Protein AF-A0A2V1GVV4-F1 (afdb_monomer_lite)

pLDDT: mean 80.11, std 13.65, range [35.69, 96.44]

InterPro domains:
  IPR041318 pEK499_p136 HEPN domain [PF18736] (19-167)

Secondary structure (DSSP, 8-state):
--HHHHHHHHHHHHHHHHHHHHHHHHTT-TT--HHHHHHHHHHHHHTT-TTHHHH--SSSTHHHHHHHIIIIITTTTHHHHTS-SS-BGGGS-GGGS-TT-SS--BHHHHHHHHHHHHHHT-EEE-TT--EEEEEE-TT-TT-EEEEEE-HHHHHHHHHHHHHHHHH--TT-TT------

Foldseek 3Di:
DDPVVVVVVVVLVVLVVQLVVLCVVCVPPPPDDPVNSVCVSCVVVCVVPVCCCVVDPNDDLCVLLVLLCVLQQVVPDVSLVLADQPDKQLVADVLQLRNPWVPIDRPSVVSVQQNQQSVVVVWDADPQRKIWGWGADPVDRVDIDITIGHPVSSVSNSVLSVVCSVPVDRNCVVPDDPDD

Organism: NCBI:txid2080658

Structure (mmCIF, N/CA/C/O backbone):
data_AF-A0A2V1GVV4-F1
#
_entry.id   AF-A0A2V1GVV4-F1
#
loop_
_atom_site.group_PDB
_atom_site.id
_atom_site.type_symbol
_atom_site.label_atom_id
_atom_site.label_alt_id
_atom_site.label_comp_id
_atom_site.label_asym_id
_atom_site.label_entity_id
_atom_site.label_seq_id
_atom_site.pdbx_PDB_ins_code
_atom_site.Cartn_x
_atom_site.Cartn_y
_atom_site.Cartn_z
_atom_site.occupancy
_atom_site.B_iso_or_equiv
_atom_site.auth_seq_id
_atom_site.auth_comp_id
_atom_site.auth_asym_id
_atom_site.auth_atom_id
_atom_site.pdbx_PDB_model_num
ATOM 1 N N . MET A 1 1 ? 0.970 23.325 -14.121 1.00 47.94 1 MET A N 1
ATOM 2 C CA . MET A 1 1 ? 1.865 22.160 -14.288 1.00 47.94 1 MET A CA 1
ATOM 3 C C . MET A 1 1 ? 2.500 22.289 -15.663 1.00 47.94 1 MET A C 1
ATOM 5 O O . MET A 1 1 ? 1.749 22.527 -16.601 1.00 47.94 1 MET A O 1
ATOM 9 N N . ASN A 1 2 ? 3.833 22.287 -15.775 1.00 53.47 2 ASN A N 1
ATOM 10 C CA . ASN A 1 2 ? 4.489 22.485 -17.074 1.00 53.47 2 ASN A CA 1
ATOM 11 C C . ASN A 1 2 ? 4.293 21.241 -17.974 1.00 53.47 2 ASN A C 1
ATOM 13 O O . ASN A 1 2 ? 3.917 20.166 -17.501 1.00 53.47 2 ASN A O 1
ATOM 17 N N . GLU A 1 3 ? 4.503 21.403 -19.278 1.00 44.91 3 GLU A N 1
ATOM 18 C CA . GLU A 1 3 ? 4.307 20.341 -20.277 1.00 44.91 3 GLU A CA 1
ATOM 19 C C . GLU A 1 3 ? 5.242 19.137 -20.055 1.00 44.91 3 GLU A C 1
ATOM 21 O O . GLU A 1 3 ? 4.880 17.991 -20.315 1.00 44.91 3 GLU A O 1
ATOM 26 N N . GLU A 1 4 ? 6.429 19.394 -19.516 1.00 46.97 4 GLU A N 1
ATOM 27 C CA . GLU A 1 4 ? 7.447 18.398 -19.188 1.00 46.97 4 GLU A CA 1
ATOM 28 C C . GLU A 1 4 ? 6.984 17.457 -18.064 1.00 46.97 4 GLU A C 1
ATOM 30 O O . GLU A 1 4 ? 7.018 16.239 -18.221 1.00 46.97 4 GLU A O 1
ATOM 35 N N . ASN A 1 5 ? 6.393 18.000 -16.996 1.00 40.53 5 ASN A N 1
ATOM 36 C CA . ASN A 1 5 ? 5.814 17.229 -15.895 1.00 40.53 5 ASN A CA 1
ATOM 37 C C . ASN A 1 5 ? 4.660 16.341 -16.374 1.00 40.53 5 ASN A C 1
ATOM 39 O O . ASN A 1 5 ? 4.525 15.204 -15.927 1.00 40.53 5 ASN A O 1
ATOM 43 N N . VAL A 1 6 ? 3.836 16.832 -17.308 1.00 40.00 6 VAL A N 1
ATOM 44 C CA . VAL A 1 6 ? 2.750 16.038 -17.908 1.00 40.00 6 VAL A CA 1
ATOM 45 C C . VAL A 1 6 ? 3.314 14.861 -18.707 1.00 40.00 6 VAL A C 1
ATOM 47 O O . VAL A 1 6 ? 2.826 13.738 -18.567 1.00 40.00 6 VAL A O 1
ATOM 50 N N . LYS A 1 7 ? 4.357 15.088 -19.514 1.00 48.38 7 LYS A N 1
ATOM 51 C CA . LYS A 1 7 ? 5.023 14.032 -20.295 1.00 48.38 7 LYS A CA 1
ATOM 52 C C . LYS A 1 7 ? 5.659 12.976 -19.389 1.00 48.38 7 LYS A C 1
ATOM 54 O O . LYS A 1 7 ? 5.462 11.787 -19.641 1.00 48.38 7 LYS A O 1
ATOM 59 N N . SER A 1 8 ? 6.317 13.389 -18.308 1.00 51.00 8 SER A N 1
ATOM 60 C CA . SER A 1 8 ? 6.923 12.477 -17.331 1.00 51.00 8 SER A CA 1
ATOM 61 C C . SER A 1 8 ? 5.883 11.630 -16.592 1.00 51.00 8 SER A C 1
ATOM 63 O O . SER A 1 8 ? 6.064 10.421 -16.457 1.00 51.00 8 SER A O 1
ATOM 65 N N . ILE A 1 9 ? 4.748 12.213 -16.187 1.00 50.38 9 ILE A N 1
ATOM 66 C CA . ILE A 1 9 ? 3.646 11.469 -15.547 1.00 50.38 9 ILE A CA 1
ATOM 67 C C . ILE A 1 9 ? 3.046 10.430 -16.510 1.00 50.38 9 ILE A C 1
ATOM 69 O O . ILE A 1 9 ? 2.812 9.283 -16.124 1.00 50.38 9 ILE A O 1
ATOM 73 N N . ILE A 1 10 ? 2.823 10.798 -17.778 1.00 57.44 10 ILE A N 1
ATOM 74 C CA . ILE A 1 10 ? 2.299 9.871 -18.796 1.00 57.44 10 ILE A CA 1
ATOM 75 C C . ILE A 1 10 ? 3.301 8.745 -19.082 1.00 57.44 10 ILE A C 1
ATOM 77 O O . ILE A 1 10 ? 2.892 7.592 -19.244 1.00 57.44 10 ILE A O 1
ATOM 81 N N . ALA A 1 11 ? 4.598 9.057 -19.136 1.00 58.25 11 ALA A N 1
ATOM 82 C CA . ALA A 1 11 ? 5.648 8.058 -19.287 1.00 58.25 11 ALA A CA 1
ATOM 83 C C . ALA A 1 11 ? 5.628 7.070 -18.112 1.00 58.25 11 ALA A C 1
ATOM 85 O O . ALA A 1 11 ? 5.502 5.870 -18.346 1.00 58.25 11 ALA A O 1
ATOM 86 N N . LEU A 1 12 ? 5.616 7.561 -16.868 1.00 57.44 12 LEU A N 1
ATOM 87 C CA . LEU A 1 12 ? 5.557 6.731 -15.660 1.00 57.44 12 LEU A CA 1
ATOM 88 C C . LEU A 1 12 ? 4.348 5.781 -15.669 1.00 57.44 12 LEU A C 1
ATOM 90 O O . LEU A 1 12 ? 4.491 4.584 -15.427 1.00 57.44 12 LEU A O 1
ATOM 94 N N . GLN A 1 13 ? 3.160 6.284 -16.022 1.00 58.75 13 GLN A N 1
ATOM 95 C CA . GLN A 1 13 ? 1.949 5.462 -16.078 1.00 58.75 13 GLN A CA 1
ATOM 96 C C . GLN A 1 13 ? 2.037 4.355 -17.141 1.00 58.75 13 GLN A C 1
ATOM 98 O O . GLN A 1 13 ? 1.586 3.231 -16.906 1.00 58.75 13 GLN A O 1
ATOM 103 N N . ARG A 1 14 ? 2.615 4.648 -18.315 1.00 62.72 14 ARG A N 1
ATOM 104 C CA . ARG A 1 14 ? 2.820 3.648 -19.377 1.00 62.72 14 ARG A CA 1
ATOM 105 C C . ARG A 1 14 ? 3.787 2.557 -18.936 1.00 62.72 14 ARG A C 1
ATOM 107 O O . ARG A 1 14 ? 3.487 1.384 -19.138 1.00 62.72 14 ARG A O 1
ATOM 114 N N . ILE A 1 15 ? 4.889 2.945 -18.300 1.00 63.94 15 ILE A N 1
ATOM 115 C CA . ILE A 1 15 ? 5.888 2.011 -17.778 1.00 63.94 15 ILE A CA 1
ATOM 116 C C . ILE A 1 15 ? 5.258 1.116 -16.702 1.00 63.94 15 ILE A C 1
ATOM 118 O O . ILE A 1 15 ? 5.432 -0.098 -16.747 1.00 6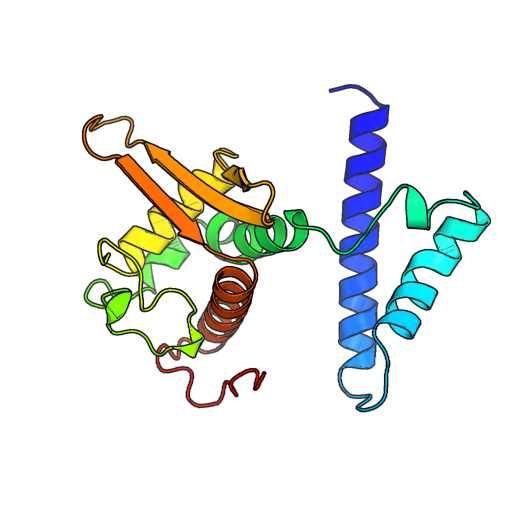3.94 15 ILE A O 1
ATOM 122 N N . ASN A 1 16 ? 4.459 1.680 -15.788 1.00 63.84 16 ASN A N 1
ATOM 123 C CA . ASN A 1 16 ? 3.740 0.911 -14.766 1.00 63.84 16 ASN A CA 1
ATOM 124 C C . ASN A 1 16 ? 2.814 -0.144 -15.384 1.00 63.84 16 ASN A C 1
ATOM 126 O O . ASN A 1 16 ? 2.879 -1.314 -15.011 1.00 63.84 16 ASN A O 1
ATOM 130 N N . ASN A 1 17 ? 1.995 0.239 -16.367 1.00 67.88 17 ASN A N 1
ATOM 131 C CA . ASN A 1 17 ? 1.097 -0.698 -17.049 1.00 67.88 17 ASN A CA 1
ATOM 132 C C . ASN A 1 17 ? 1.873 -1.795 -17.800 1.00 67.88 17 ASN A C 1
ATOM 134 O O . ASN A 1 17 ? 1.491 -2.965 -17.758 1.00 67.88 17 ASN A O 1
ATOM 138 N N . GLN A 1 18 ? 2.968 -1.428 -18.470 1.00 69.06 18 GLN A N 1
ATOM 139 C CA . GLN A 1 18 ? 3.802 -2.370 -19.211 1.00 69.06 18 GLN A CA 1
ATOM 140 C C . GLN A 1 18 ? 4.526 -3.340 -18.275 1.00 69.06 18 GLN A C 1
ATOM 142 O O . GLN A 1 18 ? 4.559 -4.535 -18.567 1.00 69.06 18 GLN A O 1
ATOM 147 N N . LEU A 1 19 ? 5.044 -2.874 -17.133 1.00 70.06 19 LEU A N 1
ATOM 148 C CA . LEU A 1 19 ? 5.649 -3.776 -16.161 1.00 70.06 19 LEU A CA 1
ATOM 149 C C . LEU A 1 19 ? 4.616 -4.740 -15.591 1.00 70.06 19 LEU A C 1
ATOM 151 O O . LEU A 1 19 ? 4.901 -5.929 -15.513 1.00 70.06 19 LEU A O 1
ATOM 155 N N . LEU A 1 20 ? 3.436 -4.254 -15.198 1.00 69.94 20 LEU A N 1
ATOM 156 C CA . LEU A 1 20 ? 2.382 -5.128 -14.679 1.00 69.94 20 LEU A CA 1
ATOM 157 C C . LEU A 1 20 ? 2.050 -6.240 -15.683 1.00 69.94 20 LEU A C 1
ATOM 159 O O . LEU A 1 20 ? 1.953 -7.400 -15.291 1.00 69.94 20 LEU A O 1
ATOM 163 N N . GLY A 1 21 ? 1.978 -5.910 -16.978 1.00 68.56 21 GLY A N 1
ATOM 164 C CA . GLY A 1 21 ? 1.825 -6.902 -18.044 1.00 68.56 21 GLY A CA 1
ATOM 165 C C . GLY A 1 21 ? 2.999 -7.884 -18.140 1.00 68.56 21 GLY A C 1
ATOM 166 O O . GLY A 1 21 ? 2.782 -9.089 -18.258 1.00 68.56 21 GLY A O 1
ATOM 167 N N . LEU A 1 22 ? 4.242 -7.401 -18.049 1.00 72.38 22 LEU A N 1
ATOM 168 C CA . LEU A 1 22 ? 5.437 -8.253 -18.084 1.00 72.38 22 LEU A CA 1
ATOM 169 C C . LEU A 1 22 ? 5.505 -9.194 -16.873 1.00 72.38 22 LEU A C 1
ATOM 171 O O . LEU A 1 22 ? 5.748 -10.387 -17.047 1.00 72.38 22 LEU A O 1
ATOM 175 N N . VAL A 1 23 ? 5.236 -8.691 -15.668 1.00 73.50 23 VAL A N 1
ATOM 176 C CA . VAL A 1 23 ? 5.195 -9.478 -14.427 1.00 73.50 23 VAL A CA 1
ATOM 177 C C . VAL A 1 23 ? 4.091 -10.530 -14.496 1.00 73.50 23 VAL A C 1
ATOM 179 O O . VAL A 1 23 ? 4.356 -11.697 -14.215 1.00 73.50 23 VAL A O 1
ATOM 182 N N . ASP A 1 24 ? 2.884 -10.163 -14.937 1.00 70.81 24 ASP A N 1
ATOM 183 C CA . ASP A 1 24 ? 1.787 -11.122 -15.100 1.00 70.81 24 ASP A CA 1
ATOM 184 C C . ASP A 1 24 ? 2.123 -12.208 -16.136 1.00 70.81 24 ASP A C 1
ATOM 186 O O . ASP A 1 24 ? 1.904 -13.393 -15.887 1.00 70.81 24 ASP A O 1
ATOM 190 N N . SER A 1 25 ? 2.751 -11.835 -17.257 1.00 74.88 25 SER A N 1
ATOM 191 C CA . SER A 1 25 ? 3.198 -12.791 -18.282 1.00 74.88 25 SER A CA 1
ATOM 192 C C . SER A 1 25 ? 4.309 -13.731 -17.792 1.00 74.88 25 SER A C 1
ATOM 194 O O . SER A 1 25 ? 4.485 -14.835 -18.315 1.00 74.88 25 SER A O 1
ATOM 196 N N . ALA A 1 26 ? 5.060 -13.304 -16.775 1.00 74.31 26 ALA A N 1
ATOM 197 C CA . ALA A 1 26 ? 6.182 -14.034 -16.210 1.00 74.31 26 ALA A CA 1
ATOM 198 C C . ALA A 1 26 ? 5.833 -14.807 -14.928 1.00 74.31 26 ALA A C 1
ATOM 200 O O . ALA A 1 26 ? 6.671 -15.569 -14.456 1.00 74.31 26 ALA A O 1
ATOM 201 N N . LYS A 1 27 ? 4.613 -14.681 -14.386 1.00 71.12 27 LYS A N 1
ATOM 202 C CA . LYS A 1 27 ? 4.227 -15.231 -13.069 1.00 71.12 27 LYS A CA 1
ATOM 203 C C . LYS A 1 27 ? 4.394 -16.747 -12.909 1.00 71.12 27 LYS A C 1
ATOM 205 O O . LYS A 1 27 ? 4.499 -17.229 -11.788 1.00 71.12 27 LYS A O 1
ATOM 210 N N . CYS A 1 28 ? 4.422 -17.495 -14.013 1.00 72.50 28 CYS A N 1
ATOM 211 C CA . CYS A 1 28 ? 4.633 -18.947 -14.016 1.00 72.50 28 CYS A CA 1
ATOM 212 C C . CYS A 1 28 ? 6.096 -19.357 -14.280 1.00 72.50 28 CYS A C 1
ATOM 214 O O . CYS A 1 28 ? 6.391 -20.549 -14.352 1.00 72.50 28 CYS A O 1
ATOM 216 N N . LYS A 1 29 ? 7.011 -18.398 -14.479 1.00 78.31 29 LYS A N 1
ATOM 217 C CA . LYS A 1 29 ? 8.439 -18.650 -14.714 1.00 78.31 29 LYS A CA 1
ATOM 218 C C . LYS A 1 29 ? 9.190 -18.543 -13.390 1.00 78.31 29 LYS A C 1
ATOM 220 O O . LYS A 1 29 ? 9.537 -17.450 -12.963 1.00 78.31 29 LYS A O 1
ATOM 225 N N . ASN A 1 30 ? 9.462 -19.683 -12.764 1.00 69.69 30 ASN A N 1
ATOM 226 C CA . ASN A 1 30 ? 10.069 -19.725 -11.428 1.00 69.69 30 ASN A CA 1
ATOM 227 C C . ASN A 1 30 ? 11.511 -19.178 -11.369 1.00 69.69 30 ASN A C 1
ATOM 229 O O . ASN A 1 30 ? 11.942 -18.759 -10.300 1.00 69.69 30 ASN A O 1
ATOM 233 N N . ASP A 1 31 ? 12.226 -19.140 -12.499 1.00 81.31 31 ASP A N 1
ATOM 234 C CA . ASP A 1 31 ? 13.650 -18.766 -12.555 1.00 81.31 31 ASP A CA 1
ATOM 235 C C . ASP A 1 31 ? 13.908 -17.356 -13.113 1.00 81.31 31 ASP A C 1
ATOM 237 O O . ASP A 1 31 ? 15.065 -16.958 -13.274 1.00 81.31 31 ASP A O 1
ATOM 241 N N . ILE A 1 32 ? 12.856 -16.592 -13.437 1.00 77.88 32 ILE A N 1
ATOM 242 C CA . ILE A 1 32 ? 13.030 -15.258 -14.018 1.00 77.88 32 ILE A CA 1
ATOM 243 C C . ILE A 1 32 ? 13.603 -14.288 -12.981 1.00 77.88 32 ILE A C 1
ATOM 245 O O . ILE A 1 32 ? 13.087 -14.135 -11.872 1.00 77.88 32 ILE A O 1
ATOM 249 N N . LYS A 1 33 ? 14.676 -13.589 -13.346 1.00 76.19 33 LYS A N 1
ATOM 250 C CA . LYS A 1 33 ? 15.274 -12.553 -12.502 1.00 76.19 33 LYS A CA 1
ATOM 251 C C . LYS A 1 33 ? 14.575 -11.223 -12.751 1.00 76.19 33 LYS A C 1
ATOM 253 O O . LYS A 1 33 ? 14.284 -10.867 -13.889 1.00 76.19 33 LYS A O 1
ATOM 258 N N . LEU A 1 34 ? 14.413 -10.415 -11.700 1.00 66.62 34 LEU A N 1
ATOM 259 C CA . LEU A 1 34 ? 13.875 -9.051 -11.818 1.00 66.62 34 LEU A CA 1
ATOM 260 C C . LEU A 1 34 ? 14.628 -8.226 -12.874 1.00 66.62 34 LEU A C 1
ATOM 262 O O . LEU A 1 34 ? 14.008 -7.495 -13.637 1.00 66.62 34 LEU A O 1
ATOM 266 N N . ARG A 1 35 ? 15.953 -8.399 -12.974 1.00 75.94 35 ARG A N 1
ATOM 267 C CA . ARG A 1 35 ? 16.769 -7.759 -14.013 1.00 75.94 35 ARG A CA 1
ATOM 268 C C . ARG A 1 35 ? 16.272 -8.070 -15.425 1.00 75.94 35 ARG A C 1
ATOM 270 O O . ARG A 1 35 ? 16.221 -7.158 -16.230 1.00 75.94 35 ARG A O 1
ATOM 277 N N . GLU A 1 36 ? 15.866 -9.303 -15.713 1.00 77.50 36 GLU A N 1
ATOM 278 C CA . GLU A 1 36 ? 15.393 -9.697 -17.048 1.00 77.50 36 GLU A CA 1
ATOM 279 C C . GLU A 1 36 ? 14.037 -9.065 -17.381 1.00 77.50 36 GLU A C 1
ATOM 281 O O . GLU A 1 36 ? 13.771 -8.725 -18.532 1.00 77.50 36 GLU A O 1
ATOM 286 N N . ILE A 1 37 ? 13.186 -8.877 -16.369 1.00 77.69 37 ILE A N 1
ATOM 287 C CA . ILE A 1 37 ? 11.915 -8.159 -16.512 1.00 77.69 37 ILE A CA 1
ATOM 288 C C . ILE A 1 37 ? 12.180 -6.665 -16.742 1.00 77.69 37 ILE A C 1
ATOM 290 O O . ILE A 1 37 ? 11.586 -6.060 -17.631 1.00 77.69 37 ILE A O 1
ATOM 294 N N . LEU A 1 38 ? 13.101 -6.074 -15.977 1.00 78.44 38 LEU A N 1
ATOM 295 C CA . LEU A 1 38 ? 13.501 -4.676 -16.134 1.00 78.44 38 LEU A CA 1
ATOM 296 C C . LEU A 1 38 ? 14.201 -4.432 -17.479 1.00 78.44 38 LEU A C 1
ATOM 298 O O . LEU A 1 38 ? 13.923 -3.432 -18.128 1.00 78.44 38 LEU A O 1
ATOM 302 N N . ASP A 1 39 ? 15.044 -5.355 -17.945 1.00 84.00 39 ASP A N 1
ATOM 303 C CA . ASP A 1 39 ? 15.668 -5.297 -19.270 1.00 84.00 39 ASP A CA 1
ATOM 304 C C . ASP A 1 39 ? 14.594 -5.251 -20.369 1.00 84.00 39 ASP A C 1
ATOM 306 O O . ASP A 1 39 ? 14.667 -4.415 -21.267 1.00 84.00 39 ASP A O 1
ATOM 310 N N . GLN A 1 40 ? 13.554 -6.087 -20.269 1.00 82.88 40 GLN A N 1
ATOM 311 C CA . GLN A 1 40 ? 12.422 -6.074 -21.205 1.00 82.88 40 GLN A CA 1
ATOM 312 C C . GLN A 1 40 ? 11.589 -4.791 -21.120 1.00 82.88 40 GLN A C 1
ATOM 314 O O . GLN A 1 40 ? 11.118 -4.296 -22.146 1.00 82.88 40 GLN A O 1
ATOM 319 N N . LEU A 1 41 ? 11.406 -4.253 -19.913 1.00 81.44 41 LEU A N 1
ATOM 320 C CA . LEU A 1 41 ? 10.685 -3.006 -19.688 1.00 81.44 41 LEU A CA 1
ATOM 321 C C . LEU A 1 41 ? 11.418 -1.816 -20.309 1.00 81.44 41 LEU A C 1
ATOM 323 O O . LEU A 1 41 ? 10.790 -1.014 -20.990 1.00 81.44 41 LEU A O 1
ATOM 327 N N . TYR A 1 42 ? 12.727 -1.701 -20.077 1.00 82.25 42 TYR A N 1
ATOM 328 C CA . TYR A 1 42 ? 13.517 -0.533 -20.459 1.00 82.25 42 TYR A CA 1
ATOM 329 C C . TYR A 1 42 ? 14.013 -0.567 -21.906 1.00 82.25 42 TYR A C 1
ATOM 331 O O . TYR A 1 42 ? 14.158 0.496 -22.509 1.00 82.25 42 TYR A O 1
ATOM 339 N N . ALA A 1 43 ? 14.209 -1.751 -22.500 1.00 86.19 43 ALA A N 1
ATOM 340 C CA . ALA A 1 43 ? 14.751 -1.884 -23.855 1.00 86.19 43 ALA A CA 1
ATOM 341 C C . ALA A 1 43 ? 14.029 -1.047 -24.937 1.00 86.19 43 ALA A C 1
ATOM 343 O O . ALA A 1 43 ? 14.706 -0.532 -25.827 1.00 86.19 43 ALA A O 1
ATOM 344 N N . PRO A 1 44 ? 12.690 -0.874 -24.930 1.00 82.56 44 PRO A N 1
ATOM 345 C CA . PRO A 1 44 ? 12.016 0.008 -25.882 1.00 82.56 44 PRO A CA 1
ATOM 346 C C . PRO A 1 44 ? 12.328 1.496 -25.675 1.00 82.56 44 PRO A C 1
ATOM 348 O O . PRO A 1 44 ? 12.404 2.232 -26.656 1.00 82.56 44 PRO A O 1
ATOM 351 N N . TYR A 1 45 ? 12.514 1.935 -24.428 1.00 80.50 45 TYR A N 1
ATOM 352 C CA . TYR A 1 45 ? 12.769 3.335 -24.077 1.00 80.50 45 TYR A CA 1
ATOM 353 C C . TYR A 1 45 ? 14.230 3.724 -24.312 1.00 80.50 45 TYR A C 1
ATOM 355 O O . TYR A 1 45 ? 14.508 4.810 -24.814 1.00 80.50 45 TYR A O 1
ATOM 363 N N . GLU A 1 46 ? 15.160 2.802 -24.069 1.00 85.62 46 GLU A N 1
ATOM 364 C CA . GLU A 1 46 ? 16.593 3.021 -24.303 1.00 85.62 46 GLU A CA 1
ATOM 365 C C . GLU A 1 46 ? 16.972 3.176 -25.775 1.00 85.62 46 GLU A C 1
ATOM 367 O O . GLU A 1 46 ? 18.008 3.750 -26.100 1.00 85.62 46 GLU A O 1
ATOM 372 N N . LYS A 1 47 ? 16.112 2.705 -26.685 1.00 85.50 47 LYS A N 1
ATOM 373 C CA . LYS A 1 47 ? 16.249 2.980 -28.123 1.00 85.50 47 LYS A CA 1
ATOM 374 C C . LYS A 1 47 ? 16.045 4.457 -28.462 1.00 85.50 47 LYS A C 1
ATOM 376 O O . LYS A 1 47 ? 16.452 4.880 -29.539 1.00 85.50 47 LYS A O 1
ATOM 381 N N . VAL A 1 48 ? 15.376 5.205 -27.587 1.00 83.56 48 VAL A N 1
ATOM 382 C CA . VAL A 1 48 ? 15.046 6.623 -27.770 1.00 83.56 48 VAL A CA 1
ATOM 383 C C . VAL A 1 48 ? 15.924 7.505 -26.878 1.00 83.56 48 VAL A C 1
ATOM 385 O O . VAL A 1 48 ? 16.363 8.560 -27.321 1.00 83.56 48 VAL A O 1
ATOM 388 N N . GLU A 1 49 ? 16.225 7.061 -25.655 1.00 80.56 49 GLU A N 1
ATOM 389 C CA . GLU A 1 49 ? 17.070 7.769 -24.688 1.00 80.56 49 GLU A CA 1
ATOM 390 C C . GLU A 1 49 ? 18.089 6.802 -24.068 1.00 80.56 49 GLU A C 1
ATOM 392 O O . GLU A 1 49 ? 17.737 5.955 -23.254 1.00 80.56 49 GLU A O 1
ATOM 397 N N . SER A 1 50 ? 19.371 6.917 -24.421 1.00 81.19 50 SER A N 1
ATOM 398 C CA . SER A 1 50 ? 20.388 5.925 -24.030 1.00 81.19 50 SER A CA 1
ATOM 399 C C . SER A 1 50 ? 20.651 5.826 -22.522 1.00 81.19 50 SER A C 1
ATOM 401 O O . SER A 1 50 ? 21.178 4.814 -22.076 1.00 81.19 50 SER A O 1
ATOM 403 N N . ASP A 1 51 ? 20.303 6.857 -21.746 1.00 78.19 51 ASP A N 1
ATOM 404 C CA . ASP A 1 51 ? 20.507 6.912 -20.290 1.00 78.19 51 ASP A CA 1
ATOM 405 C C . ASP A 1 51 ? 19.202 6.735 -19.488 1.00 78.19 51 ASP A C 1
ATOM 407 O O . ASP A 1 51 ? 19.116 7.042 -18.297 1.00 78.19 51 ASP A O 1
ATOM 411 N N . TYR A 1 52 ? 18.156 6.218 -20.146 1.00 77.38 52 TYR A N 1
ATOM 412 C CA . TYR A 1 52 ? 16.798 6.184 -19.608 1.00 77.38 52 TYR A CA 1
ATOM 413 C C . TYR A 1 52 ? 16.705 5.564 -18.210 1.00 77.38 52 TYR A C 1
ATOM 415 O O . TYR A 1 52 ? 16.005 6.090 -17.349 1.00 77.38 52 TYR A O 1
ATOM 423 N N . ARG A 1 53 ? 17.427 4.464 -17.954 1.00 75.06 53 ARG A N 1
ATOM 424 C CA . ARG A 1 53 ? 17.366 3.732 -16.674 1.00 75.06 53 ARG A CA 1
ATOM 425 C C . ARG A 1 53 ? 17.937 4.507 -15.494 1.00 75.06 53 ARG A C 1
ATOM 427 O O . ARG A 1 53 ? 17.483 4.301 -14.371 1.00 75.06 53 ARG A O 1
ATOM 434 N N . ASN A 1 54 ? 18.917 5.372 -15.740 1.00 70.69 54 ASN A N 1
ATOM 435 C CA . ASN A 1 54 ? 19.520 6.196 -14.698 1.00 70.69 54 ASN A CA 1
ATOM 436 C C . ASN A 1 54 ? 18.623 7.397 -14.372 1.00 70.69 54 ASN A C 1
ATOM 438 O O . ASN A 1 54 ? 18.500 7.776 -13.210 1.00 70.69 54 ASN A O 1
ATOM 442 N N . ASN A 1 55 ? 17.915 7.919 -15.377 1.00 64.75 55 ASN A N 1
ATOM 443 C CA . ASN A 1 55 ? 16.998 9.051 -15.227 1.00 64.75 55 ASN A CA 1
ATOM 444 C C . ASN A 1 55 ? 15.596 8.642 -14.742 1.00 64.75 55 ASN A C 1
ATOM 446 O O . ASN A 1 55 ? 14.886 9.442 -14.135 1.00 64.75 55 ASN A O 1
ATOM 450 N N . HIS A 1 56 ? 15.195 7.390 -14.978 1.00 60.06 56 HIS A N 1
ATOM 451 C CA . HIS A 1 56 ? 13.846 6.889 -14.721 1.00 60.06 56 HIS A CA 1
ATOM 452 C C . HIS A 1 56 ? 13.898 5.567 -13.946 1.00 60.06 56 HIS A C 1
ATOM 454 O O . HIS A 1 56 ? 13.591 4.493 -14.466 1.00 60.06 56 HIS A O 1
ATOM 460 N N . SER A 1 57 ? 14.283 5.647 -12.668 1.00 58.16 57 SER A N 1
ATOM 461 C CA . SER A 1 57 ? 14.255 4.498 -11.757 1.00 58.16 57 SER A CA 1
ATOM 462 C C . SER A 1 57 ? 12.817 4.043 -11.490 1.00 58.16 57 SER A C 1
ATOM 464 O O . SER A 1 57 ? 12.079 4.676 -10.731 1.00 58.16 57 SER A O 1
ATOM 466 N N . PHE A 1 58 ? 12.441 2.920 -12.108 1.00 55.47 58 PHE A N 1
ATOM 467 C CA . PHE A 1 58 ? 11.124 2.292 -12.001 1.00 55.47 58 PHE A CA 1
ATOM 468 C C . PHE A 1 58 ? 10.754 1.902 -10.566 1.00 55.47 58 PHE A C 1
ATOM 470 O O . PHE A 1 58 ? 9.643 2.156 -10.107 1.00 55.47 58 PHE A O 1
ATOM 477 N N . TYR A 1 59 ? 11.685 1.262 -9.853 1.00 59.56 59 TYR A N 1
ATOM 478 C CA . TYR A 1 59 ? 11.440 0.792 -8.496 1.00 59.56 59 TYR A CA 1
ATOM 479 C C . TYR A 1 59 ? 11.879 1.868 -7.512 1.00 59.56 59 TYR A C 1
ATOM 481 O O . TYR A 1 59 ? 13.052 1.981 -7.167 1.00 59.56 59 TYR A O 1
ATOM 489 N N . ASN A 1 60 ? 10.928 2.693 -7.096 1.00 67.31 60 ASN A N 1
ATOM 490 C CA . ASN A 1 60 ? 11.149 3.717 -6.090 1.00 67.31 60 ASN A CA 1
ATOM 491 C C . ASN A 1 60 ? 9.985 3.735 -5.089 1.00 67.31 60 ASN A C 1
ATOM 493 O O . ASN A 1 60 ? 8.954 3.083 -5.275 1.00 67.31 60 ASN A O 1
ATOM 497 N N . GLN A 1 61 ? 10.154 4.496 -4.014 1.00 68.75 61 GLN A N 1
ATOM 498 C CA . GLN A 1 61 ? 9.173 4.646 -2.939 1.00 68.75 61 GLN A CA 1
ATOM 499 C C . GLN A 1 61 ? 7.749 5.005 -3.414 1.00 68.75 61 GLN A C 1
ATOM 501 O O . GLN A 1 61 ? 6.769 4.603 -2.786 1.00 68.75 61 GLN A O 1
ATOM 506 N N . TYR A 1 62 ? 7.595 5.670 -4.564 1.00 75.31 62 TYR A N 1
ATOM 507 C CA . TYR A 1 62 ? 6.286 6.043 -5.106 1.00 75.31 62 TYR A CA 1
ATOM 508 C C . TYR A 1 62 ? 5.466 4.850 -5.626 1.00 75.31 62 TYR A C 1
ATOM 510 O O . TYR A 1 62 ? 4.243 4.962 -5.760 1.00 75.31 62 TYR A O 1
ATOM 518 N N . GLN A 1 63 ? 6.082 3.686 -5.858 1.00 77.19 63 GLN A N 1
ATOM 519 C CA . GLN A 1 63 ? 5.357 2.477 -6.263 1.00 77.19 63 GLN A CA 1
ATOM 520 C C . GLN A 1 63 ? 4.414 1.976 -5.158 1.00 77.19 63 GLN A C 1
ATOM 522 O O . GLN A 1 63 ? 3.280 1.566 -5.433 1.00 77.19 63 GLN A O 1
ATOM 527 N N . PHE A 1 64 ? 4.840 2.060 -3.893 1.00 79.81 64 PHE A N 1
ATOM 528 C CA . PHE A 1 64 ? 3.984 1.701 -2.762 1.00 79.81 64 PHE A CA 1
ATOM 529 C C . PHE A 1 64 ? 2.800 2.660 -2.641 1.00 79.81 64 PHE A C 1
ATOM 531 O O . PHE A 1 64 ? 1.670 2.222 -2.434 1.00 79.81 64 PHE A O 1
ATOM 538 N N . ILE A 1 65 ? 3.032 3.955 -2.869 1.00 83.69 65 ILE A N 1
ATOM 539 C CA . ILE A 1 65 ? 1.972 4.969 -2.850 1.00 83.69 65 ILE A CA 1
ATOM 540 C C . ILE A 1 65 ? 0.959 4.726 -3.971 1.00 83.69 65 ILE A C 1
ATOM 542 O O . ILE A 1 65 ? -0.245 4.765 -3.729 1.00 83.69 65 ILE A O 1
ATOM 546 N N . SER A 1 66 ? 1.430 4.387 -5.171 1.00 81.69 66 SER A N 1
ATOM 547 C CA . SER A 1 66 ? 0.570 4.046 -6.314 1.00 81.69 66 SER A CA 1
ATOM 548 C C . SER A 1 66 ? -0.284 2.799 -6.044 1.00 81.69 66 SER A C 1
ATOM 550 O O . SER A 1 66 ? -1.471 2.753 -6.384 1.00 81.69 66 SER A O 1
ATOM 552 N N . SER A 1 67 ? 0.294 1.802 -5.368 1.00 80.44 67 SER A N 1
ATOM 553 C CA . SER A 1 67 ? -0.425 0.596 -4.942 1.00 80.44 67 SER A CA 1
ATOM 554 C C . SER A 1 67 ? -1.509 0.931 -3.917 1.00 80.44 67 SER A C 1
ATOM 556 O O . SER A 1 67 ? -2.660 0.530 -4.084 1.00 80.44 67 SER A O 1
ATOM 558 N N . LEU A 1 68 ? -1.186 1.734 -2.897 1.00 85.38 68 LEU A N 1
ATOM 559 C CA . LEU A 1 68 ? -2.178 2.216 -1.935 1.00 85.38 68 LEU A CA 1
ATOM 560 C C . LEU A 1 68 ? -3.289 3.000 -2.636 1.00 85.38 68 LEU A C 1
ATOM 562 O O . LEU A 1 68 ? -4.464 2.717 -2.425 1.00 85.38 68 LEU A O 1
ATOM 566 N N . TYR A 1 69 ? -2.953 3.928 -3.529 1.00 84.06 69 TYR A N 1
ATOM 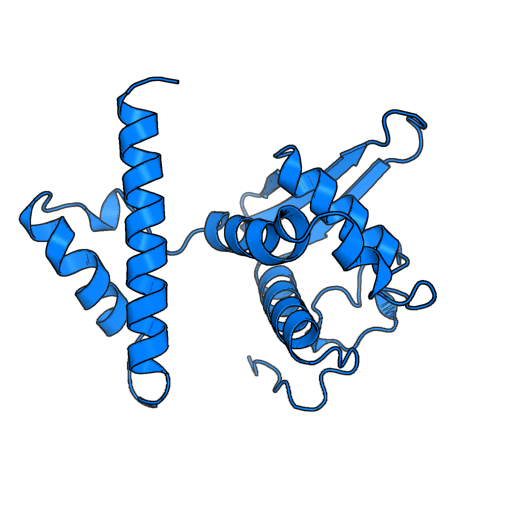567 C CA . TYR A 1 69 ? -3.953 4.686 -4.277 1.00 84.06 69 TYR A CA 1
ATOM 568 C C . TYR A 1 69 ? -4.953 3.758 -4.989 1.00 84.06 69 TYR A C 1
ATOM 570 O O . TYR A 1 69 ? -6.169 3.940 -4.898 1.00 84.06 69 TYR A O 1
ATOM 578 N N . THR A 1 70 ? -4.447 2.694 -5.609 1.00 80.19 70 THR A N 1
ATOM 579 C CA . THR A 1 70 ? -5.267 1.689 -6.292 1.00 80.19 70 THR A CA 1
ATOM 580 C C . THR A 1 70 ? -6.156 0.893 -5.333 1.00 80.19 70 THR A C 1
ATOM 582 O O . THR A 1 70 ? -7.331 0.690 -5.630 1.00 80.19 70 THR A O 1
ATOM 585 N N . TYR A 1 71 ? -5.632 0.459 -4.183 1.00 80.19 71 TYR A N 1
ATOM 586 C CA . TYR A 1 71 ? -6.352 -0.445 -3.278 1.00 80.19 71 TYR A CA 1
ATOM 587 C C . TYR A 1 71 ? -7.238 0.244 -2.236 1.00 80.19 71 TYR A C 1
ATOM 589 O O . TYR A 1 71 ? -8.220 -0.358 -1.815 1.00 80.19 71 TYR A O 1
ATOM 597 N N . ILE A 1 72 ? -6.921 1.472 -1.808 1.00 86.12 72 ILE A N 1
ATOM 598 C CA . ILE A 1 72 ? -7.690 2.179 -0.764 1.00 86.12 72 ILE A CA 1
ATOM 599 C C . ILE A 1 72 ? -8.319 3.493 -1.228 1.00 86.12 72 ILE A C 1
ATOM 601 O O . ILE A 1 72 ? -9.321 3.905 -0.647 1.00 86.12 72 ILE A O 1
ATOM 605 N N . VAL A 1 73 ? -7.786 4.170 -2.255 1.00 85.12 73 VAL A N 1
ATOM 606 C CA . VAL A 1 73 ? -8.339 5.464 -2.711 1.00 85.12 73 VAL A CA 1
ATOM 607 C C . VAL A 1 73 ? -9.395 5.273 -3.797 1.00 85.12 73 VAL A C 1
ATOM 609 O O . VAL A 1 73 ? -10.511 5.783 -3.650 1.00 85.12 73 VAL A O 1
ATOM 612 N N . LEU A 1 74 ? -9.074 4.526 -4.859 1.00 80.81 74 LEU A N 1
ATOM 613 C CA . LEU A 1 74 ? -9.976 4.304 -5.998 1.00 80.81 74 LEU A CA 1
ATOM 614 C C . LEU A 1 74 ? -11.291 3.586 -5.651 1.00 80.81 74 LEU A C 1
ATOM 616 O O . LEU A 1 74 ? -12.318 4.010 -6.183 1.00 80.81 74 LEU A O 1
ATOM 620 N N . PRO A 1 75 ? -11.327 2.568 -4.766 1.00 76.62 75 PRO A N 1
ATOM 621 C CA . PRO A 1 75 ? -12.560 1.842 -4.440 1.00 76.62 75 PRO A CA 1
ATOM 622 C C . PRO A 1 75 ? -13.639 2.662 -3.703 1.00 76.62 75 PRO A C 1
ATOM 624 O O . PRO A 1 75 ? -14.726 2.143 -3.450 1.00 76.62 75 PRO A O 1
ATOM 627 N N . LYS A 1 76 ? -13.372 3.947 -3.405 1.00 71.19 76 LYS A N 1
ATOM 628 C CA . LYS A 1 76 ? -14.282 4.907 -2.745 1.00 71.19 76 LYS A CA 1
ATOM 629 C C . LYS A 1 76 ? -14.846 4.366 -1.419 1.00 71.19 76 LYS A C 1
ATOM 631 O O . LYS A 1 76 ? -14.250 3.498 -0.793 1.00 71.19 76 LYS A O 1
ATOM 636 N N . GLU A 1 77 ? -15.933 4.950 -0.913 1.00 69.81 77 GLU A N 1
ATOM 637 C CA . GLU A 1 77 ? -16.412 4.685 0.453 1.00 69.81 7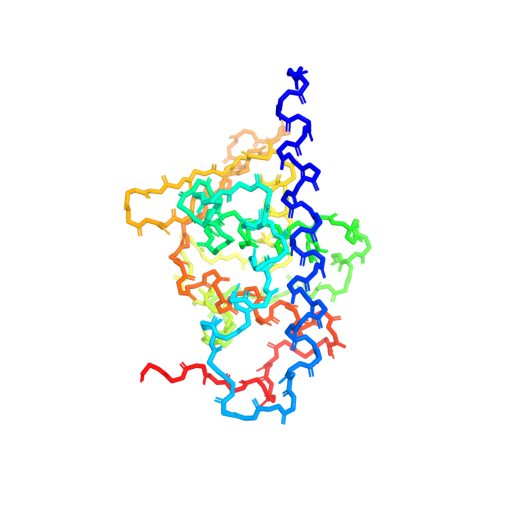7 GLU A CA 1
ATOM 638 C C . GLU A 1 77 ? -16.983 3.276 0.654 1.00 69.81 77 GLU A C 1
ATOM 640 O O . GLU A 1 77 ? -16.752 2.687 1.706 1.00 69.81 77 GLU A O 1
ATOM 645 N N . SER A 1 78 ? -17.605 2.683 -0.370 1.00 73.88 78 SER A N 1
ATOM 646 C CA . SER A 1 78 ? -18.198 1.334 -0.301 1.00 73.88 78 SER A CA 1
ATOM 647 C C . SER A 1 78 ? -17.190 0.231 0.034 1.00 73.88 78 SER A C 1
ATOM 649 O O . SER A 1 78 ? -17.548 -0.830 0.535 1.00 73.88 78 SER A O 1
ATOM 651 N N . PHE A 1 79 ? -15.906 0.470 -0.232 1.00 78.81 79 PHE A N 1
ATOM 652 C CA . PHE A 1 79 ? -14.825 -0.413 0.191 1.00 78.81 79 PHE A CA 1
ATOM 653 C C . PHE A 1 79 ? -14.790 -0.606 1.709 1.00 78.81 79 PHE A C 1
ATOM 655 O O . PHE A 1 79 ? -14.615 -1.730 2.190 1.00 78.81 79 PHE A O 1
ATOM 662 N N . PHE A 1 80 ? -14.996 0.481 2.457 1.00 82.00 80 PHE A N 1
ATOM 663 C CA . PHE A 1 80 ? -14.865 0.486 3.908 1.00 82.00 80 PHE A CA 1
ATOM 664 C C . PHE A 1 80 ? -16.015 -0.228 4.609 1.00 82.00 80 PHE A C 1
ATOM 666 O O . PHE A 1 80 ? -15.828 -0.720 5.719 1.00 82.00 80 PHE A O 1
ATOM 673 N N . ASP A 1 81 ? -17.167 -0.351 3.956 1.00 83.62 81 ASP A N 1
ATOM 674 C CA . ASP A 1 81 ? -18.315 -1.090 4.486 1.00 83.62 81 ASP A CA 1
ATOM 675 C C . ASP A 1 81 ? -18.015 -2.587 4.632 1.00 83.62 81 ASP A C 1
ATOM 677 O O . ASP A 1 81 ? -18.578 -3.250 5.496 1.00 83.62 81 ASP A O 1
ATOM 681 N N . SER A 1 82 ? -17.080 -3.113 3.833 1.00 84.50 82 SER A N 1
ATOM 682 C CA . SER A 1 82 ? -16.654 -4.516 3.904 1.00 84.50 82 SER A CA 1
ATOM 683 C C . SER A 1 82 ? -15.566 -4.796 4.945 1.00 84.50 82 SER A C 1
ATOM 685 O O . SER A 1 82 ? -15.198 -5.954 5.139 1.00 84.50 82 SER A O 1
ATOM 687 N N . ILE A 1 83 ? -15.030 -3.760 5.600 1.00 88.00 83 ILE A N 1
ATOM 688 C CA . ILE A 1 83 ? -13.975 -3.905 6.608 1.00 88.00 83 ILE A CA 1
ATOM 689 C C . ILE A 1 83 ? -14.625 -4.066 7.988 1.00 88.00 83 ILE A C 1
ATOM 691 O O . ILE A 1 83 ? -15.428 -3.208 8.363 1.00 88.00 83 ILE A O 1
ATOM 695 N N . PRO A 1 84 ? -14.253 -5.097 8.768 1.00 88.31 84 PRO A N 1
ATOM 696 C CA . PRO A 1 84 ? -14.723 -5.254 10.141 1.00 88.31 84 PRO A CA 1
ATOM 697 C C . PRO A 1 84 ? -14.367 -4.051 11.030 1.00 88.31 84 PRO A C 1
ATOM 699 O O . PRO A 1 84 ? -13.237 -3.553 11.008 1.00 88.31 84 PRO A O 1
ATOM 702 N N . ASP A 1 85 ? -15.333 -3.594 11.828 1.00 87.44 85 ASP A N 1
ATOM 703 C CA . ASP A 1 85 ? -15.190 -2.420 12.704 1.00 87.44 85 ASP A CA 1
ATOM 704 C C . ASP A 1 85 ? -14.451 -2.733 14.018 1.00 87.44 85 ASP A C 1
ATOM 706 O O . ASP A 1 85 ? -13.956 -1.828 14.692 1.00 87.44 85 ASP A O 1
ATOM 710 N N . ASP A 1 86 ? -14.385 -4.005 14.404 1.00 91.75 86 ASP A N 1
ATOM 711 C CA . ASP A 1 86 ? -13.933 -4.476 15.713 1.00 91.75 86 ASP A CA 1
ATOM 712 C C . ASP A 1 86 ? -12.455 -4.886 15.752 1.00 91.75 86 ASP A C 1
ATOM 714 O O . ASP A 1 86 ? -11.855 -4.888 16.833 1.00 91.75 86 ASP A O 1
ATOM 718 N N . ILE A 1 87 ? -11.847 -5.137 14.593 1.00 94.38 87 ILE A N 1
ATOM 719 C CA . ILE A 1 87 ? -10.463 -5.602 14.471 1.00 94.38 87 ILE A CA 1
ATOM 720 C C . ILE A 1 87 ? -9.474 -4.481 14.800 1.00 94.38 87 ILE A C 1
ATOM 722 O O . ILE A 1 87 ? -9.512 -3.397 14.218 1.00 94.38 87 ILE A O 1
ATOM 726 N N . GLU A 1 88 ? -8.553 -4.764 15.717 1.00 96.44 88 GLU A N 1
ATOM 727 C CA . GLU A 1 88 ? -7.428 -3.894 16.061 1.00 96.44 88 GLU A CA 1
ATOM 728 C C . GLU A 1 88 ? -6.234 -4.180 15.150 1.00 96.44 88 GLU A C 1
ATOM 730 O O . GLU A 1 88 ? -5.940 -5.334 14.839 1.00 96.44 88 GLU A O 1
ATOM 735 N N . THR A 1 89 ? -5.473 -3.152 14.774 1.00 95.31 89 THR A N 1
ATOM 736 C CA . THR A 1 89 ? -4.246 -3.339 13.989 1.00 95.31 89 THR A CA 1
ATOM 737 C C . THR A 1 89 ? -3.288 -4.294 14.693 1.00 95.31 89 THR A C 1
ATOM 739 O O . THR A 1 89 ? -2.743 -5.186 14.052 1.00 95.31 89 THR A O 1
ATOM 742 N N . ASN A 1 90 ? -3.158 -4.201 16.021 1.00 95.62 90 ASN A N 1
ATOM 743 C CA . ASN A 1 90 ? -2.233 -5.037 16.789 1.00 95.62 90 ASN A CA 1
ATOM 744 C C . ASN A 1 90 ? -2.698 -6.490 16.994 1.00 95.62 90 ASN A C 1
ATOM 746 O O . ASN A 1 90 ? -1.887 -7.327 17.387 1.00 95.62 90 ASN A O 1
ATOM 750 N N . SER A 1 91 ? -3.964 -6.819 16.704 1.00 95.00 91 SER A N 1
ATOM 751 C CA . SER A 1 91 ? -4.438 -8.212 16.705 1.00 95.00 91 SER A CA 1
ATOM 752 C C . SER A 1 91 ? -4.192 -8.923 15.373 1.00 95.00 91 SER A C 1
ATOM 754 O O . SER A 1 91 ? -4.363 -10.139 15.287 1.00 95.00 91 SER A O 1
ATOM 756 N N . LEU A 1 92 ? -3.802 -8.186 14.329 1.00 94.06 92 LEU A N 1
ATOM 757 C CA . LEU A 1 92 ? -3.530 -8.751 13.015 1.00 94.06 92 LEU A CA 1
ATOM 758 C C . LEU A 1 92 ? -2.298 -9.657 13.033 1.00 94.06 92 LEU A C 1
ATOM 760 O O . LEU A 1 92 ? -1.352 -9.484 13.806 1.00 94.06 92 LEU A O 1
ATOM 764 N N . LYS A 1 93 ? -2.277 -10.622 12.111 1.00 93.31 93 LYS A N 1
ATOM 765 C CA . LYS A 1 93 ? -1.091 -11.448 11.877 1.00 93.31 93 LYS A CA 1
ATOM 766 C C . LYS A 1 93 ? 0.087 -10.578 11.450 1.00 93.31 93 LYS A C 1
ATOM 768 O O . LYS A 1 93 ? -0.072 -9.595 10.736 1.00 93.31 93 LYS A O 1
ATOM 773 N N . THR A 1 94 ? 1.295 -11.009 11.799 1.00 90.94 94 THR A N 1
ATOM 774 C CA . THR A 1 94 ? 2.547 -10.319 11.437 1.00 90.94 94 THR A CA 1
ATOM 775 C C . THR A 1 94 ? 2.720 -10.056 9.938 1.00 90.94 94 THR A C 1
ATOM 777 O O . THR A 1 94 ? 3.406 -9.114 9.564 1.00 90.94 94 THR A O 1
ATOM 780 N N . GLN A 1 95 ? 2.087 -10.865 9.082 1.00 87.31 95 GLN A N 1
ATOM 781 C CA . GLN A 1 95 ? 2.073 -10.685 7.628 1.00 87.31 95 GLN A CA 1
ATOM 782 C C . GLN A 1 95 ? 1.436 -9.361 7.189 1.00 87.31 95 GLN A C 1
ATOM 784 O O . GLN A 1 95 ? 1.721 -8.901 6.094 1.00 87.31 95 GLN A O 1
ATOM 789 N N . TRP A 1 96 ? 0.611 -8.734 8.029 1.00 92.00 96 TRP A N 1
ATOM 790 C CA . TRP A 1 96 ? 0.033 -7.425 7.738 1.00 92.00 96 TRP A CA 1
ATOM 791 C C . TRP A 1 96 ? 1.039 -6.273 7.830 1.00 92.00 96 TRP A C 1
ATOM 793 O O . TRP A 1 96 ? 0.724 -5.183 7.374 1.00 92.00 96 TRP A O 1
ATOM 803 N N . GLY A 1 97 ? 2.201 -6.448 8.468 1.00 91.62 97 GLY A N 1
ATOM 804 C CA . GLY A 1 97 ? 3.197 -5.376 8.633 1.00 91.62 97 GLY A CA 1
ATOM 805 C C . GLY A 1 97 ? 2.782 -4.220 9.558 1.00 91.62 97 GLY A C 1
ATOM 806 O O . GLY A 1 97 ? 3.612 -3.391 9.894 1.00 91.62 97 GLY A O 1
ATOM 807 N N . ILE A 1 98 ? 1.529 -4.179 10.019 1.00 95.06 98 ILE A N 1
ATOM 808 C CA . ILE A 1 98 ? 0.966 -3.109 10.866 1.00 95.06 98 ILE A CA 1
ATOM 809 C C . ILE A 1 98 ? 0.567 -3.593 12.268 1.00 95.06 98 ILE A C 1
ATOM 811 O O . ILE A 1 98 ? -0.089 -2.886 13.028 1.00 95.06 98 ILE A O 1
ATOM 815 N N . ASN A 1 99 ? 0.957 -4.812 12.641 1.00 93.75 99 ASN A N 1
ATOM 816 C CA . ASN A 1 99 ? 0.545 -5.430 13.903 1.00 93.75 99 ASN A CA 1
ATOM 817 C C . ASN A 1 99 ? 1.319 -4.940 15.138 1.00 93.75 99 ASN A C 1
ATOM 819 O O . ASN A 1 99 ? 1.099 -5.430 16.245 1.00 93.75 99 ASN A O 1
ATOM 823 N N . LYS A 1 100 ? 2.272 -4.028 14.945 1.00 92.94 100 LYS A N 1
ATOM 824 C CA . LYS A 1 100 ? 3.082 -3.427 16.011 1.00 92.94 100 LYS A CA 1
ATOM 825 C C . LYS A 1 100 ? 2.907 -1.910 16.086 1.00 92.94 100 LYS A C 1
ATOM 827 O O . LYS A 1 100 ? 3.724 -1.242 16.714 1.00 92.94 100 LYS A O 1
ATOM 832 N N . LEU A 1 101 ? 1.868 -1.372 15.448 1.00 92.25 101 LEU A N 1
ATOM 833 C CA . LEU A 1 101 ? 1.609 0.061 15.442 1.00 92.25 101 LEU A CA 1
ATOM 834 C C . LEU A 1 101 ? 1.371 0.595 16.855 1.00 92.25 101 LEU A C 1
ATOM 836 O O . LEU A 1 101 ? 0.748 -0.054 17.703 1.00 92.25 101 LEU A O 1
ATOM 840 N N . GLN A 1 102 ? 1.895 1.795 17.093 1.00 89.06 102 GLN A N 1
ATOM 841 C CA . GLN A 1 102 ? 1.721 2.532 18.335 1.00 89.06 102 GLN A CA 1
ATOM 842 C C . GLN A 1 102 ? 1.263 3.960 18.010 1.00 89.06 102 GLN A C 1
ATOM 844 O O . GLN A 1 102 ? 2.025 4.697 17.382 1.00 89.06 102 GLN A O 1
ATOM 849 N N . PRO A 1 103 ? 0.049 4.363 18.428 1.00 90.25 103 PRO A N 1
ATOM 850 C CA . PRO A 1 103 ? -0.959 3.545 19.117 1.00 90.25 103 PRO A CA 1
ATOM 851 C C . PRO A 1 103 ? -1.575 2.453 18.212 1.00 90.25 103 PRO A C 1
ATOM 853 O O . PRO A 1 103 ? -1.422 2.482 16.992 1.00 90.25 103 PRO A O 1
ATOM 856 N N . SER A 1 104 ? -2.279 1.486 18.816 1.00 93.50 104 SER A N 1
ATOM 857 C CA . SER A 1 104 ? -3.169 0.578 18.069 1.00 93.50 104 SER A CA 1
ATOM 858 C C . SER A 1 104 ? -4.376 1.350 17.550 1.00 93.50 104 SER A C 1
ATOM 860 O O . SER A 1 104 ? -4.869 2.262 18.218 1.00 93.50 104 SER A O 1
ATOM 862 N N . TYR A 1 105 ? -4.882 0.950 16.390 1.00 94.12 105 TYR A N 1
ATOM 863 C CA . TYR A 1 105 ? -6.070 1.536 15.789 1.00 94.12 105 TYR A CA 1
ATOM 864 C C . TYR A 1 105 ? -7.082 0.454 15.425 1.00 94.12 105 TYR A C 1
ATOM 866 O O . TYR A 1 105 ? -6.712 -0.657 15.051 1.00 94.12 105 TYR A O 1
ATOM 874 N N . LYS A 1 106 ? -8.368 0.813 15.377 1.00 95.69 106 LYS A N 1
ATOM 875 C CA . LYS A 1 106 ? -9.341 0.016 14.620 1.00 95.69 106 LYS A CA 1
ATOM 876 C C . LYS A 1 106 ? -8.929 -0.033 13.152 1.00 95.69 106 LYS A C 1
ATOM 878 O O . LYS A 1 106 ? -8.650 1.010 12.562 1.00 95.69 106 LYS A O 1
ATOM 883 N N . LEU A 1 107 ? -8.930 -1.217 12.544 1.00 94.81 107 LEU A N 1
ATOM 884 C CA . LEU A 1 107 ? -8.443 -1.430 11.181 1.00 94.81 107 LEU A CA 1
ATOM 885 C C . LEU A 1 107 ? -9.169 -0.539 10.167 1.00 94.81 107 LEU A C 1
ATOM 887 O O . LEU A 1 107 ? -8.527 0.136 9.365 1.00 94.81 107 LEU A O 1
ATOM 891 N N . LYS A 1 108 ? -10.502 -0.464 10.231 1.00 94.56 108 LYS A N 1
ATOM 892 C CA . LYS A 1 108 ? -11.275 0.419 9.346 1.00 94.56 108 LYS A CA 1
ATOM 893 C C . LYS A 1 108 ? -10.920 1.891 9.531 1.00 94.56 108 LYS A C 1
ATOM 895 O O . LYS A 1 108 ? -10.810 2.625 8.550 1.00 94.56 108 LYS A O 1
ATOM 900 N N . TYR A 1 109 ? -10.714 2.323 10.776 1.00 93.19 109 TYR A N 1
ATOM 901 C CA . TYR A 1 109 ? -10.261 3.680 11.067 1.00 93.19 109 TYR A CA 1
ATOM 902 C C . TYR A 1 109 ? -8.878 3.928 10.456 1.00 93.19 109 TYR A C 1
ATOM 904 O O . TYR A 1 109 ? -8.720 4.890 9.708 1.00 93.19 109 TYR A O 1
ATOM 912 N N . PHE A 1 110 ? -7.919 3.033 10.704 1.00 95.19 110 PHE A N 1
ATOM 913 C CA . PHE A 1 110 ? -6.572 3.094 10.142 1.00 95.19 110 PHE A CA 1
ATOM 914 C C . PHE A 1 110 ? -6.601 3.207 8.615 1.00 95.19 110 PHE A C 1
ATOM 916 O O . PHE A 1 110 ? -6.045 4.150 8.060 1.00 95.19 110 PHE A O 1
ATOM 923 N N . LEU A 1 111 ? -7.323 2.311 7.935 1.00 94.25 111 LEU A N 1
ATOM 924 C CA . LEU A 1 111 ? -7.432 2.301 6.475 1.00 94.25 111 LEU A CA 1
ATOM 925 C C . LEU A 1 111 ? -8.061 3.588 5.936 1.00 94.25 111 LEU A C 1
ATOM 927 O O . LEU A 1 111 ? -7.622 4.103 4.908 1.00 94.25 111 LEU A O 1
ATOM 931 N N . ARG A 1 112 ? -9.063 4.141 6.629 1.00 92.94 112 ARG A N 1
ATOM 932 C CA . ARG A 1 112 ? -9.702 5.400 6.230 1.00 92.94 112 ARG A CA 1
ATOM 933 C C . ARG A 1 112 ? -8.748 6.586 6.362 1.00 92.94 112 ARG A C 1
ATOM 935 O O . ARG A 1 112 ? -8.682 7.407 5.454 1.00 92.94 112 ARG A O 1
ATOM 942 N N . ARG A 1 113 ? -8.002 6.679 7.467 1.00 94.00 113 ARG A N 1
ATOM 943 C CA . ARG A 1 113 ? -7.024 7.761 7.674 1.00 94.00 113 ARG A CA 1
ATOM 944 C C . ARG A 1 113 ? -5.835 7.633 6.725 1.00 94.00 113 ARG A C 1
ATOM 946 O O . ARG A 1 113 ? -5.413 8.629 6.148 1.00 94.00 113 ARG A O 1
ATOM 953 N N . LEU A 1 114 ? -5.372 6.408 6.482 1.00 94.62 114 LEU A N 1
ATOM 954 C CA . LEU A 1 114 ? -4.340 6.126 5.490 1.00 94.62 114 LEU A CA 1
ATOM 955 C C . LEU A 1 114 ? -4.797 6.526 4.081 1.00 94.62 114 LEU A C 1
ATOM 957 O O . LEU A 1 114 ? -4.049 7.176 3.357 1.00 94.62 114 LEU A O 1
ATOM 961 N N . ARG A 1 115 ? -6.045 6.209 3.703 1.00 92.69 115 ARG A N 1
ATOM 962 C CA . ARG A 1 115 ? -6.635 6.658 2.431 1.00 92.69 115 ARG A CA 1
ATOM 963 C C . ARG A 1 115 ? -6.596 8.174 2.321 1.00 92.69 115 ARG A C 1
ATOM 965 O O . ARG A 1 115 ? -6.189 8.674 1.278 1.00 92.69 115 ARG A O 1
ATOM 972 N N . ASN A 1 116 ? -7.043 8.883 3.356 1.00 92.62 116 ASN A N 1
ATOM 973 C CA . ASN A 1 116 ? -7.079 10.341 3.348 1.00 92.62 116 ASN A CA 1
ATOM 974 C C . ASN A 1 116 ? -5.677 10.915 3.124 1.00 92.62 116 ASN A C 1
ATOM 976 O O . ASN A 1 116 ? -5.500 11.687 2.182 1.00 92.62 116 ASN A O 1
ATOM 980 N N . ALA A 1 117 ? -4.688 10.454 3.900 1.00 93.38 117 ALA A N 1
ATOM 981 C CA . ALA A 1 117 ? -3.290 10.858 3.755 1.00 93.38 117 ALA A CA 1
ATOM 982 C C . ALA A 1 117 ? -2.789 10.666 2.312 1.00 93.38 117 ALA A C 1
ATOM 984 O O . ALA A 1 117 ? -2.272 11.597 1.699 1.00 93.38 117 ALA A O 1
ATOM 985 N N . VAL A 1 118 ? -3.033 9.490 1.721 1.00 90.75 118 VAL A N 1
ATOM 986 C CA . VAL A 1 118 ? -2.638 9.189 0.333 1.00 90.75 118 VAL A CA 1
ATOM 987 C C . VAL A 1 118 ? -3.380 10.065 -0.678 1.00 90.75 118 VAL A C 1
ATOM 989 O O . VAL A 1 118 ? -2.770 10.590 -1.605 1.00 90.75 118 VAL A O 1
ATOM 992 N N . SER A 1 119 ? -4.691 10.248 -0.517 1.00 87.00 119 SER A N 1
ATOM 993 C CA . SER A 1 119 ? -5.518 11.020 -1.453 1.00 87.00 119 SER A CA 1
ATOM 994 C C . SER A 1 119 ? -5.206 12.518 -1.455 1.00 87.00 119 SER A C 1
ATOM 996 O O . SER A 1 119 ? -5.399 13.176 -2.476 1.00 87.00 119 SER A O 1
ATOM 998 N N . HIS A 1 120 ? -4.715 13.040 -0.330 1.00 87.56 120 HIS A N 1
ATOM 999 C CA . HIS A 1 120 ? -4.326 14.438 -0.170 1.00 87.56 120 HIS A CA 1
ATOM 1000 C C . HIS A 1 120 ? -2.825 14.674 -0.383 1.00 87.56 120 HIS A C 1
ATOM 1002 O O . HIS A 1 120 ? -2.403 15.824 -0.424 1.00 87.56 120 HIS A O 1
ATOM 1008 N N . GLY A 1 121 ? -2.033 13.614 -0.579 1.00 85.50 121 GLY A N 1
ATOM 1009 C CA . GLY A 1 121 ? -0.585 13.723 -0.763 1.00 85.50 121 GLY A CA 1
ATOM 1010 C C . GLY A 1 121 ? 0.176 14.083 0.517 1.00 85.50 121 GLY A C 1
ATOM 1011 O O . GLY A 1 121 ? 1.298 14.567 0.438 1.00 85.50 121 GLY A O 1
ATOM 1012 N N . GLU A 1 122 ? -0.413 13.838 1.687 1.00 92.06 122 GLU A N 1
ATOM 1013 C CA . GLU A 1 122 ? 0.166 14.118 3.007 1.00 92.06 122 GLU A CA 1
ATOM 1014 C C . GLU A 1 122 ? 1.102 12.968 3.431 1.00 92.06 122 GLU A C 1
ATOM 1016 O O . GLU A 1 122 ? 0.846 12.229 4.392 1.00 92.06 122 GLU A O 1
ATOM 1021 N N . ILE A 1 123 ? 2.157 12.767 2.635 1.00 91.19 123 ILE A N 1
ATOM 1022 C CA . ILE A 1 123 ? 3.137 11.688 2.782 1.00 91.19 123 ILE A CA 1
ATOM 1023 C C . ILE A 1 123 ? 4.549 12.272 2.740 1.00 91.19 123 ILE A C 1
ATOM 1025 O O . ILE A 1 123 ? 4.914 12.956 1.785 1.00 91.19 123 ILE A O 1
ATOM 1029 N N . GLU A 1 124 ? 5.360 11.933 3.736 1.00 91.50 124 GLU A N 1
ATOM 1030 C CA . GLU A 1 124 ? 6.777 12.295 3.804 1.00 91.50 124 GLU A CA 1
ATOM 1031 C C . GLU A 1 124 ? 7.660 11.040 3.747 1.00 91.50 124 GLU A C 1
ATOM 1033 O O . GLU A 1 124 ? 7.282 9.975 4.246 1.00 91.50 124 GLU A O 1
ATOM 1038 N N . PHE A 1 125 ? 8.850 11.174 3.155 1.00 88.19 125 PHE A N 1
ATOM 1039 C CA . PHE A 1 125 ? 9.865 10.120 3.095 1.00 88.19 125 PHE A CA 1
ATOM 1040 C C . PHE A 1 125 ? 11.063 10.521 3.950 1.00 88.19 125 PHE A C 1
ATOM 1042 O O . PHE A 1 125 ? 11.569 11.637 3.820 1.00 88.19 125 PHE A O 1
ATOM 1049 N N . THR A 1 126 ? 11.534 9.622 4.810 1.00 87.69 126 THR A N 1
ATOM 1050 C CA . THR A 1 126 ? 12.763 9.853 5.581 1.00 87.69 126 THR A CA 1
ATOM 1051 C C . THR A 1 126 ? 14.005 9.496 4.763 1.00 87.69 126 THR A C 1
ATOM 1053 O O . THR A 1 126 ? 13.932 8.784 3.763 1.00 87.69 126 THR A O 1
ATOM 1056 N N . GLU A 1 127 ? 15.182 9.917 5.233 1.00 79.38 127 GLU A N 1
ATOM 1057 C CA . GLU A 1 127 ? 16.479 9.517 4.656 1.00 79.38 127 GLU A CA 1
ATOM 1058 C C . GLU A 1 127 ? 16.710 7.994 4.702 1.00 79.38 127 GLU A C 1
ATOM 1060 O O . GLU A 1 127 ? 17.448 7.443 3.890 1.00 79.38 127 GLU A O 1
ATOM 1065 N N . THR A 1 128 ? 16.041 7.301 5.629 1.00 80.12 128 THR A N 1
ATOM 1066 C CA . THR A 1 128 ? 16.033 5.835 5.761 1.00 80.12 128 THR A CA 1
ATOM 1067 C C . THR A 1 128 ? 14.955 5.149 4.918 1.00 80.12 128 THR A C 1
ATOM 1069 O O . THR A 1 128 ? 14.776 3.941 5.042 1.00 80.12 128 THR A O 1
ATOM 1072 N N . ILE A 1 129 ? 14.258 5.893 4.049 1.00 80.38 129 ILE A N 1
ATOM 1073 C CA . ILE A 1 129 ? 13.171 5.399 3.186 1.00 80.38 129 ILE A CA 1
ATOM 1074 C C . ILE A 1 129 ? 11.980 4.870 4.012 1.00 80.38 129 ILE A C 1
ATOM 1076 O O . ILE A 1 129 ? 11.249 3.970 3.604 1.00 80.38 129 ILE A O 1
ATOM 1080 N N . ASP A 1 130 ? 11.748 5.441 5.193 1.00 89.19 130 ASP A N 1
ATOM 1081 C CA . ASP A 1 130 ? 10.496 5.224 5.914 1.00 89.19 130 ASP A CA 1
ATOM 1082 C C . ASP A 1 130 ? 9.419 6.180 5.388 1.00 89.19 130 ASP A C 1
ATOM 1084 O O . ASP A 1 130 ? 9.707 7.296 4.952 1.00 89.19 130 ASP A O 1
ATOM 1088 N N . PHE A 1 131 ? 8.166 5.750 5.479 1.00 92.81 131 PHE A N 1
ATOM 1089 C CA . PHE A 1 131 ? 6.994 6.472 5.007 1.00 92.81 131 PHE A CA 1
ATOM 1090 C C . PHE A 1 131 ? 6.231 7.025 6.200 1.00 92.81 131 PHE A C 1
ATOM 1092 O O . PHE A 1 131 ? 5.804 6.261 7.070 1.00 92.81 131 PHE A O 1
ATOM 1099 N N . ILE A 1 132 ? 6.028 8.337 6.235 1.00 95.25 132 ILE A N 1
ATOM 1100 C CA . ILE A 1 132 ? 5.232 9.004 7.262 1.00 95.25 132 ILE A CA 1
ATOM 1101 C C . ILE A 1 132 ? 3.938 9.481 6.615 1.00 95.25 132 ILE A C 1
ATOM 1103 O O . ILE A 1 132 ? 3.950 10.359 5.758 1.00 95.25 132 ILE A O 1
ATOM 1107 N N . PHE A 1 133 ? 2.818 8.901 7.033 1.00 95.88 133 PHE A N 1
ATOM 1108 C CA . PHE A 1 133 ? 1.486 9.274 6.570 1.00 95.88 133 PHE A CA 1
ATOM 1109 C C . PHE A 1 133 ? 0.820 10.144 7.622 1.00 95.88 133 PHE A C 1
ATOM 1111 O O . PHE A 1 133 ? 0.728 9.730 8.780 1.00 95.88 133 PHE A O 1
ATOM 1118 N N . THR A 1 134 ? 0.314 11.308 7.218 1.00 95.56 134 THR A N 1
ATOM 1119 C CA . THR A 1 134 ? -0.367 12.236 8.125 1.00 95.56 134 THR A CA 1
ATOM 1120 C C . THR A 1 134 ? -1.773 12.540 7.618 1.00 95.56 134 THR A C 1
ATOM 1122 O O . THR A 1 134 ? -1.983 12.787 6.440 1.00 95.56 134 THR A O 1
ATOM 1125 N N . ASP A 1 135 ? -2.762 12.537 8.508 1.00 94.56 135 ASP A N 1
ATOM 1126 C CA . ASP A 1 135 ? -4.112 13.010 8.199 1.00 94.56 135 ASP A CA 1
ATOM 1127 C C . ASP A 1 135 ? -4.669 13.793 9.388 1.00 94.56 135 ASP A C 1
ATOM 1129 O O . ASP A 1 135 ? -4.677 13.308 10.524 1.00 94.56 135 ASP A O 1
ATOM 1133 N N . LYS A 1 136 ? -5.169 15.002 9.138 1.00 90.50 136 LYS A N 1
ATOM 1134 C CA . LYS A 1 136 ? -5.741 15.881 10.165 1.00 90.50 136 LYS A CA 1
ATOM 1135 C C . LYS A 1 136 ? -7.235 15.993 9.936 1.00 90.50 136 LYS A C 1
ATOM 1137 O O . LYS A 1 136 ? -7.670 16.474 8.894 1.00 90.50 136 LYS A O 1
ATOM 1142 N N . ASN A 1 137 ? -8.027 15.606 10.932 1.00 84.88 137 ASN A N 1
ATOM 1143 C CA . ASN A 1 137 ? -9.473 15.710 10.821 1.00 84.88 137 ASN A CA 1
ATOM 1144 C C . ASN A 1 137 ? -9.885 17.199 10.780 1.00 84.88 137 ASN A C 1
ATOM 1146 O O . ASN A 1 137 ? -9.698 17.915 11.767 1.00 84.88 137 ASN A O 1
ATOM 1150 N N . PRO A 1 138 ? -10.479 17.695 9.677 1.00 79.56 138 PRO A N 1
ATOM 1151 C CA . PRO A 1 138 ? -10.792 19.116 9.538 1.00 79.56 138 PRO A CA 1
ATOM 1152 C C . PRO A 1 138 ? -11.875 19.576 10.523 1.00 79.56 138 PRO A C 1
ATOM 1154 O O . PRO A 1 138 ? -11.951 20.760 10.848 1.00 79.56 138 PRO A O 1
ATOM 1157 N N . ARG A 1 139 ? -12.707 18.647 11.015 1.00 84.44 139 ARG A N 1
ATOM 1158 C CA . ARG A 1 139 ? -13.780 18.922 11.983 1.00 84.44 139 ARG A CA 1
ATOM 1159 C C . ARG A 1 139 ? -13.307 18.827 13.430 1.00 84.44 139 ARG A C 1
ATOM 1161 O O . ARG A 1 139 ? -13.917 19.440 14.299 1.00 84.44 139 ARG A O 1
ATOM 1168 N N . ASN A 1 140 ? -12.236 18.080 13.689 1.00 86.44 140 ASN A N 1
ATOM 1169 C CA . ASN A 1 140 ? -11.655 17.935 15.015 1.00 86.44 140 ASN A CA 1
ATOM 1170 C C . ASN A 1 140 ? -10.128 18.041 14.950 1.00 86.44 140 ASN A C 1
ATOM 1172 O O . ASN A 1 140 ? -9.435 17.055 14.723 1.00 86.44 140 ASN A O 1
ATOM 1176 N N . LYS A 1 141 ? -9.593 19.240 15.195 1.00 82.69 141 LYS A N 1
ATOM 1177 C CA . LYS A 1 141 ? -8.150 19.502 15.083 1.00 82.69 141 LYS A CA 1
ATOM 1178 C C . LYS A 1 141 ? -7.285 18.728 16.087 1.00 82.69 141 LYS A C 1
ATOM 1180 O O . LYS A 1 141 ? -6.084 18.637 15.861 1.00 82.69 141 LYS A O 1
ATOM 1185 N N . SER A 1 142 ? -7.856 18.195 17.173 1.00 86.31 142 SER A N 1
ATOM 1186 C CA . SER A 1 142 ? -7.110 17.344 18.115 1.00 86.31 142 SER A CA 1
ATOM 1187 C C . SER A 1 142 ? -6.943 15.906 17.617 1.00 86.31 142 SER A C 1
ATOM 1189 O O . SER A 1 142 ? -6.096 15.175 18.120 1.00 86.31 142 SER A O 1
ATOM 1191 N N . ASP A 1 143 ? -7.720 15.507 16.611 1.00 87.88 143 ASP A N 1
ATOM 1192 C CA . ASP A 1 143 ? -7.674 14.185 16.005 1.00 87.88 143 ASP A CA 1
ATOM 1193 C C . ASP A 1 143 ? -6.674 14.171 14.836 1.00 87.88 143 ASP A C 1
ATOM 1195 O O . ASP A 1 143 ? -7.016 14.333 13.655 1.00 87.88 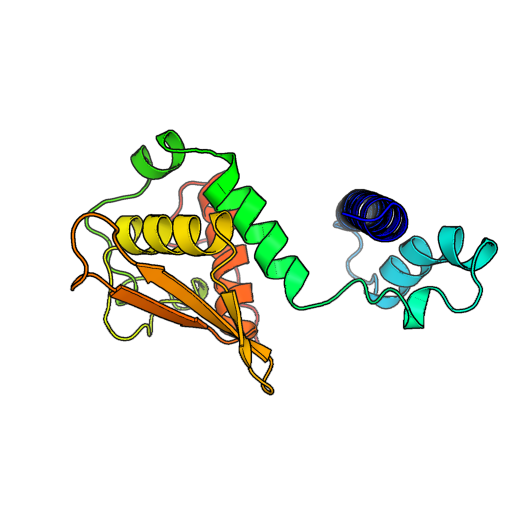143 ASP A O 1
ATOM 1199 N N . VAL A 1 144 ? -5.403 14.000 15.205 1.00 91.19 144 VAL A N 1
ATOM 1200 C CA . VAL A 1 144 ? -4.271 13.874 14.285 1.00 91.19 144 VAL A CA 1
ATOM 1201 C C . VAL A 1 144 ? -3.896 12.402 14.154 1.00 91.19 144 VAL A C 1
ATOM 1203 O O . VAL A 1 144 ? -3.504 11.753 15.121 1.00 91.19 144 VAL A O 1
ATOM 1206 N N . PHE A 1 145 ? -4.004 11.880 12.936 1.00 94.88 145 PHE A N 1
ATOM 1207 C CA . PHE A 1 145 ? -3.461 10.582 12.572 1.00 94.88 145 PHE A CA 1
ATOM 1208 C C . PHE A 1 145 ? -2.060 10.789 12.013 1.00 94.88 145 PHE A C 1
ATOM 1210 O O . PHE A 1 145 ? -1.879 11.573 11.081 1.00 94.88 145 PHE A O 1
ATOM 1217 N N . GLN A 1 146 ? -1.089 10.079 12.573 1.00 95.31 146 GLN A N 1
ATOM 1218 C CA . GLN A 1 146 ? 0.252 10.004 12.026 1.00 95.31 146 GLN A CA 1
ATOM 1219 C C . GLN A 1 146 ? 0.770 8.586 12.221 1.00 95.31 146 GLN A C 1
ATOM 1221 O O . GLN A 1 146 ? 0.763 8.074 13.339 1.00 95.31 146 GLN A O 1
ATOM 1226 N N . VAL A 1 147 ? 1.205 7.951 11.137 1.00 95.88 147 VAL A N 1
ATOM 1227 C CA . VAL A 1 147 ? 1.828 6.631 11.201 1.00 95.88 147 VAL A CA 1
ATOM 1228 C C . VAL A 1 147 ? 3.115 6.623 10.399 1.00 95.88 147 VAL A C 1
ATOM 1230 O O . VAL A 1 147 ? 3.168 7.142 9.285 1.00 95.88 147 VAL A O 1
ATOM 1233 N N . LYS A 1 148 ? 4.147 6.018 10.981 1.00 95.50 148 LYS A N 1
ATOM 1234 C CA . LYS A 1 148 ? 5.413 5.741 10.318 1.00 95.50 148 LYS A CA 1
ATOM 1235 C C . LYS A 1 148 ? 5.476 4.253 9.988 1.00 95.50 148 LYS A C 1
ATOM 1237 O O . LYS A 1 148 ? 5.264 3.437 10.881 1.00 95.50 148 LYS A O 1
ATOM 1242 N N . LEU A 1 149 ? 5.769 3.918 8.736 1.00 94.00 149 LEU A N 1
ATOM 1243 C CA . LEU A 1 149 ? 5.982 2.548 8.272 1.00 94.00 149 LEU A CA 1
ATOM 1244 C C . LEU A 1 149 ? 7.329 2.457 7.562 1.00 94.00 149 LEU A C 1
ATOM 1246 O O . LEU A 1 149 ? 7.625 3.270 6.689 1.00 94.00 149 LEU A O 1
ATOM 1250 N N . SER A 1 150 ? 8.125 1.455 7.907 1.00 91.56 150 SER A N 1
ATOM 1251 C CA . SER A 1 150 ? 9.300 1.087 7.114 1.00 91.56 150 SER A CA 1
ATOM 1252 C C . SER A 1 150 ? 8.901 0.499 5.757 1.00 91.56 150 SER A C 1
ATOM 1254 O O . SER A 1 150 ? 7.758 0.075 5.557 1.00 91.56 150 SER A O 1
ATOM 1256 N N . VAL A 1 151 ? 9.854 0.420 4.821 1.00 85.19 151 VAL A N 1
ATOM 1257 C CA . VAL A 1 151 ? 9.654 -0.236 3.512 1.00 85.19 151 VAL A CA 1
ATOM 1258 C C . VAL A 1 151 ? 9.105 -1.657 3.676 1.00 85.19 151 VAL A C 1
ATOM 1260 O O . VAL A 1 151 ? 8.142 -2.028 3.008 1.00 85.19 151 VAL A O 1
ATOM 1263 N N . ASP A 1 152 ? 9.685 -2.441 4.589 1.00 84.75 152 ASP A N 1
ATOM 1264 C CA . ASP A 1 152 ? 9.289 -3.832 4.829 1.00 84.75 152 ASP A CA 1
ATOM 1265 C C . ASP A 1 152 ? 7.851 -3.931 5.358 1.00 84.75 152 ASP A C 1
ATOM 1267 O O . ASP A 1 152 ? 7.071 -4.781 4.923 1.00 84.75 152 ASP A O 1
ATOM 1271 N N . GLU A 1 153 ? 7.482 -3.058 6.297 1.00 91.44 153 GLU A N 1
ATOM 1272 C CA . GLU A 1 153 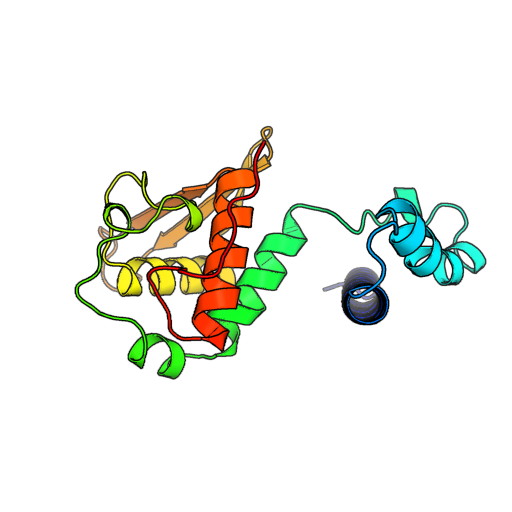? 6.128 -3.006 6.855 1.00 91.44 153 GLU A CA 1
ATOM 1273 C C . GLU A 1 153 ? 5.110 -2.598 5.792 1.00 91.44 153 GLU A C 1
ATOM 1275 O O . GLU A 1 153 ? 4.058 -3.227 5.681 1.00 91.44 153 GLU A O 1
ATOM 1280 N N . LEU A 1 154 ? 5.442 -1.606 4.963 1.00 89.75 154 LEU A N 1
ATOM 1281 C CA . LEU A 1 154 ? 4.574 -1.136 3.888 1.00 89.75 154 LEU A CA 1
ATOM 1282 C C . LEU A 1 154 ? 4.411 -2.177 2.774 1.00 89.75 154 LEU A C 1
ATOM 1284 O O . LEU A 1 154 ? 3.317 -2.347 2.230 1.00 89.75 154 LEU A O 1
ATOM 1288 N N . MET A 1 155 ? 5.474 -2.911 2.451 1.00 84.19 155 MET A N 1
ATOM 1289 C CA . MET A 1 155 ? 5.432 -4.010 1.490 1.00 84.19 155 MET A CA 1
ATOM 1290 C C . MET A 1 155 ? 4.528 -5.140 1.988 1.00 84.19 155 MET A C 1
ATOM 1292 O O . MET A 1 155 ? 3.610 -5.554 1.282 1.00 84.19 155 MET A O 1
ATOM 1296 N N . ASN A 1 156 ? 4.725 -5.579 3.232 1.00 86.62 156 ASN A N 1
ATOM 1297 C CA . ASN A 1 156 ? 3.876 -6.593 3.857 1.00 86.62 156 ASN A CA 1
ATOM 1298 C C . ASN A 1 156 ? 2.411 -6.138 3.906 1.00 86.62 156 ASN A C 1
ATOM 1300 O O . ASN A 1 156 ? 1.504 -6.884 3.537 1.00 86.62 156 ASN A O 1
ATOM 1304 N N . PHE A 1 157 ? 2.182 -4.883 4.288 1.00 92.00 157 PHE A N 1
ATOM 1305 C CA . PHE A 1 157 ? 0.852 -4.300 4.355 1.00 92.00 157 PHE A CA 1
ATOM 1306 C C . PHE A 1 157 ? 0.160 -4.250 2.992 1.00 92.00 157 PHE A C 1
ATOM 1308 O O . PHE A 1 157 ? -0.989 -4.670 2.873 1.00 92.00 157 PHE A O 1
ATOM 1315 N N . THR A 1 158 ? 0.843 -3.780 1.946 1.00 86.62 158 THR A N 1
ATOM 1316 C CA . THR A 1 158 ? 0.264 -3.701 0.595 1.00 86.62 158 THR A CA 1
ATOM 1317 C C . THR A 1 158 ? -0.039 -5.086 0.019 1.00 86.62 158 THR A C 1
ATOM 1319 O O . THR A 1 158 ? -1.077 -5.258 -0.620 1.00 86.62 158 THR A O 1
ATOM 1322 N N . GLN A 1 159 ? 0.794 -6.092 0.304 1.00 82.94 159 GLN A N 1
ATOM 1323 C CA . GLN A 1 159 ? 0.548 -7.484 -0.078 1.00 82.94 159 GLN A CA 1
ATOM 1324 C C . GLN A 1 159 ? -0.654 -8.087 0.665 1.00 82.94 159 GLN A C 1
ATOM 1326 O O . GLN A 1 159 ? -1.542 -8.668 0.035 1.00 82.94 159 GLN A O 1
ATOM 1331 N N . ALA A 1 160 ? -0.707 -7.930 1.990 1.00 88.19 160 ALA A N 1
ATOM 1332 C CA . ALA A 1 160 ? -1.819 -8.391 2.817 1.00 88.19 160 ALA A CA 1
ATOM 1333 C C . ALA A 1 160 ? -3.140 -7.730 2.407 1.00 88.19 160 ALA A C 1
ATOM 1335 O O . ALA A 1 160 ? -4.159 -8.406 2.260 1.00 88.19 160 ALA A O 1
ATOM 1336 N N . LEU A 1 161 ? -3.107 -6.421 2.151 1.00 87.94 161 LEU A N 1
ATOM 1337 C CA . LEU A 1 161 ? -4.257 -5.662 1.689 1.00 87.94 161 LEU A CA 1
ATOM 1338 C C . LEU A 1 161 ? -4.738 -6.150 0.320 1.00 87.94 161 LEU A C 1
ATOM 1340 O O . LEU A 1 161 ? -5.931 -6.380 0.152 1.00 87.94 161 LEU A O 1
ATOM 1344 N N . ALA A 1 162 ? -3.833 -6.347 -0.642 1.00 80.81 162 ALA A N 1
ATOM 1345 C CA . ALA A 1 162 ? -4.183 -6.881 -1.955 1.00 80.81 162 ALA A CA 1
ATOM 1346 C C . ALA A 1 162 ? -4.828 -8.273 -1.844 1.00 80.81 162 ALA A C 1
ATOM 1348 O O . ALA A 1 162 ? -5.878 -8.513 -2.442 1.00 80.81 162 ALA A O 1
ATOM 1349 N N . TYR A 1 163 ? -4.251 -9.167 -1.033 1.00 80.25 163 TYR A N 1
ATOM 1350 C CA . TYR A 1 163 ? -4.827 -10.485 -0.768 1.00 80.25 163 TYR A CA 1
ATOM 1351 C C . TYR A 1 163 ? -6.233 -10.369 -0.170 1.00 80.25 163 TYR A C 1
ATOM 1353 O O . TYR A 1 163 ? -7.171 -10.966 -0.695 1.00 80.25 163 TYR A O 1
ATOM 1361 N N . TRP A 1 164 ? -6.406 -9.550 0.870 1.00 86.56 164 TRP A N 1
ATOM 1362 C CA . TRP A 1 164 ? -7.707 -9.329 1.494 1.00 86.56 164 TRP A CA 1
ATOM 1363 C C . TRP A 1 164 ? -8.728 -8.720 0.521 1.00 86.56 164 TRP A C 1
ATOM 1365 O O . TRP A 1 164 ? -9.886 -9.129 0.515 1.00 86.56 164 TRP A O 1
ATOM 1375 N N . CYS A 1 165 ? -8.327 -7.792 -0.352 1.00 78.44 165 CYS A N 1
ATOM 1376 C CA . CYS A 1 165 ? -9.207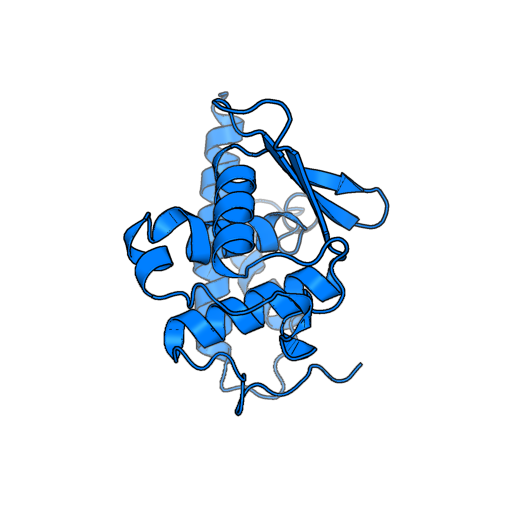 -7.238 -1.383 1.00 78.44 165 CYS A CA 1
ATOM 1377 C C . CYS A 1 165 ? -9.787 -8.329 -2.294 1.00 78.44 165 CYS A C 1
ATOM 1379 O O . CYS A 1 165 ? -10.948 -8.225 -2.691 1.00 78.44 165 CYS A O 1
ATOM 1381 N N . MET A 1 166 ? -9.002 -9.370 -2.589 1.00 77.94 166 MET A N 1
ATOM 1382 C CA . MET A 1 166 ? -9.392 -10.484 -3.457 1.00 77.94 166 MET A CA 1
ATOM 1383 C C . MET A 1 166 ? -10.169 -11.589 -2.729 1.00 77.94 166 MET A C 1
ATOM 1385 O O . MET A 1 166 ? -11.071 -12.179 -3.315 1.00 77.94 166 MET A O 1
ATOM 1389 N N . THR A 1 167 ? -9.826 -11.889 -1.474 1.00 81.75 167 THR A N 1
ATOM 1390 C CA . THR A 1 167 ? -10.326 -13.084 -0.762 1.00 81.75 167 THR A CA 1
ATOM 1391 C C . THR A 1 167 ? -11.249 -12.772 0.408 1.00 81.75 167 THR A C 1
ATOM 1393 O O . THR A 1 167 ? -11.980 -13.649 0.862 1.00 81.75 167 THR A O 1
ATOM 1396 N N . LYS A 1 168 ? -11.194 -11.541 0.926 1.00 85.62 168 LYS A N 1
ATOM 1397 C CA . LYS A 1 168 ? -11.797 -11.110 2.197 1.00 85.62 168 LYS A CA 1
ATOM 1398 C C . LYS A 1 168 ? -11.307 -11.888 3.428 1.00 85.62 168 LYS A C 1
ATOM 1400 O O . LYS A 1 168 ? -11.855 -11.716 4.513 1.00 85.62 168 LYS A O 1
ATOM 1405 N N . ASP A 1 169 ? -10.244 -12.682 3.296 1.00 85.44 169 ASP A N 1
ATOM 1406 C CA . ASP A 1 169 ? -9.637 -13.436 4.394 1.00 85.44 169 ASP A CA 1
ATOM 1407 C C . ASP A 1 169 ? -8.643 -12.559 5.167 1.00 85.44 169 ASP A C 1
ATOM 1409 O O . ASP A 1 169 ? -7.530 -12.291 4.715 1.00 85.44 169 ASP A O 1
ATOM 1413 N N . ILE A 1 170 ? -9.063 -12.097 6.348 1.00 89.62 170 ILE A N 1
ATOM 1414 C CA . ILE A 1 170 ? -8.251 -11.251 7.234 1.00 89.62 170 ILE A CA 1
ATOM 1415 C C . ILE A 1 170 ? -7.104 -12.022 7.908 1.00 89.62 170 ILE A C 1
ATOM 1417 O O . ILE A 1 170 ? -6.091 -11.431 8.289 1.00 89.62 170 ILE A O 1
ATOM 1421 N N . GLU A 1 171 ? -7.242 -13.345 8.033 1.00 90.50 171 GLU A N 1
ATOM 1422 C CA . GLU A 1 171 ? -6.267 -14.211 8.700 1.00 90.50 171 GLU A CA 1
ATOM 1423 C C . GLU A 1 171 ? -5.085 -14.564 7.793 1.00 90.50 171 GLU A C 1
ATOM 1425 O O . GLU A 1 171 ? -4.066 -15.054 8.285 1.00 90.50 171 GLU A O 1
ATOM 1430 N N . LEU A 1 172 ? -5.197 -14.274 6.490 1.00 84.88 172 LEU A N 1
ATOM 1431 C CA . LEU A 1 172 ? -4.154 -14.480 5.487 1.00 84.88 172 LEU A CA 1
ATOM 1432 C C . LEU A 1 172 ? -3.673 -15.941 5.435 1.00 84.88 172 LEU A C 1
ATOM 1434 O O . LEU A 1 172 ? -2.469 -16.197 5.364 1.00 84.88 172 LEU A O 1
ATOM 1438 N N . LYS A 1 173 ? -4.602 -16.905 5.500 1.00 79.00 173 LYS A N 1
ATOM 1439 C CA . LYS A 1 173 ? -4.292 -18.333 5.717 1.00 79.00 173 LYS A CA 1
ATOM 1440 C C . LYS A 1 173 ? -3.341 -18.909 4.668 1.00 79.00 173 LYS A C 1
ATOM 1442 O O . LYS A 1 173 ? -2.437 -19.661 5.018 1.00 79.00 173 LYS A O 1
ATOM 1447 N N . GLU A 1 174 ? -3.505 -18.497 3.413 1.00 76.00 174 GLU A N 1
ATOM 1448 C CA . GLU A 1 174 ? -2.706 -18.972 2.276 1.00 76.00 174 GLU A CA 1
ATOM 1449 C C . GLU A 1 174 ? -1.564 -18.013 1.892 1.00 76.00 174 GLU A C 1
ATOM 1451 O O . GLU A 1 174 ? -0.788 -18.292 0.973 1.00 76.00 174 GLU A O 1
ATOM 1456 N N . LEU A 1 175 ? -1.422 -16.875 2.586 1.00 74.00 175 LEU A N 1
ATOM 1457 C CA . LEU A 1 175 ? -0.357 -15.918 2.301 1.00 74.00 175 LEU A CA 1
ATOM 1458 C C . LEU A 1 175 ? 0.923 -16.322 3.043 1.00 74.00 175 LEU A C 1
ATOM 1460 O O . LEU A 1 175 ? 1.079 -16.112 4.251 1.00 74.00 175 LEU A O 1
ATOM 1464 N N . LYS A 1 176 ? 1.869 -16.902 2.299 1.00 62.97 176 LYS A N 1
ATOM 1465 C CA . LYS A 1 176 ? 3.196 -17.250 2.824 1.00 62.97 176 LYS A CA 1
ATOM 1466 C C . LYS A 1 176 ? 3.939 -15.987 3.266 1.00 62.97 176 LYS A C 1
ATOM 1468 O O . LYS A 1 176 ? 3.952 -14.987 2.553 1.00 62.97 176 LYS A O 1
ATOM 1473 N N . LYS A 1 177 ? 4.607 -16.051 4.421 1.00 54.44 177 LYS A N 1
ATOM 1474 C CA . LYS A 1 177 ? 5.560 -15.013 4.835 1.00 54.44 177 LYS A CA 1
ATOM 1475 C C . LYS A 1 177 ? 6.699 -14.923 3.825 1.00 54.44 177 LYS A C 1
ATOM 1477 O O . LYS A 1 177 ? 7.242 -15.953 3.426 1.00 54.44 177 LYS A O 1
ATOM 1482 N N . HIS A 1 178 ? 7.119 -13.703 3.500 1.00 49.94 178 HIS A N 1
ATOM 1483 C CA . HIS A 1 178 ? 8.472 -13.497 3.004 1.00 49.94 178 HIS A CA 1
ATOM 1484 C C . HIS A 1 178 ? 9.441 -13.870 4.129 1.00 49.94 178 HIS A C 1
ATOM 1486 O O . HIS A 1 178 ? 9.560 -13.162 5.129 1.00 49.94 178 HIS A O 1
ATOM 1492 N N . ASN A 1 179 ? 10.076 -15.034 3.999 1.00 36.88 179 ASN A N 1
ATOM 1493 C CA . ASN A 1 179 ? 11.223 -15.374 4.826 1.00 36.88 179 ASN A CA 1
ATOM 1494 C C . ASN A 1 179 ? 12.363 -14.438 4.412 1.00 36.88 179 ASN A C 1
ATOM 1496 O O . ASN A 1 179 ? 12.706 -14.390 3.229 1.00 36.88 179 ASN A O 1
ATOM 1500 N N . LYS A 1 180 ? 12.879 -13.670 5.375 1.00 35.69 180 LYS A N 1
ATOM 1501 C CA . LYS A 1 180 ? 14.204 -13.058 5.261 1.00 35.69 180 LYS A CA 1
ATOM 1502 C C . LYS A 1 180 ? 15.265 -14.150 5.284 1.00 35.69 180 LYS A C 1
ATOM 1504 O O . LYS A 1 180 ? 15.059 -15.128 6.040 1.00 35.69 180 LYS A O 1
#

Radius of gyration: 18.17 Å; chains: 1; bounding box: 39×42×47 Å

Sequence (180 aa):
MNEENVKSIIALQRINNQLLGLVDSAKCKNDIKLREILDQLYAPYEKVESDYRNNHSFYNQYQFISSLYTYIVLPKESFFDSIPDDIETNSLKTQWGINKLQPSYKLKYFLRRLRNAVSHGEIEFTETIDFIFTDKNPRNKSDVFQVKLSVDELMNFTQALAYWCMTKDIELKELKKHNK